Protein AF-A0A3D8R8Z1-F1 (afdb_monomer_lite)

Radius of gyration: 40.73 Å; chains: 1; bounding box: 124×57×113 Å

Foldseek 3Di:
DDDDDDDDDDDDDDPDDPDPDDDDDDPLSVCVVDPLSLQQDLPRPLLDPPDDVLVVCPDPVNCVVCVVVVNNDSCSPDPCSVVVSNVSSVCSNVRVSNPVNVVVVVVVVVCVVVCVCVVVVVVCCCCPVVVPDPPPDDDPPPDDDDDDDDDDDDDDDDDDDDDDDDDDDDD

Organism: NCBI:txid565419

Secondary structure (DSSP, 8-state):
-----PPPPP-----PPPPPPPPPPPHHHHHTTSHHHHHH-TT-GGGSTT--HHHHHTSHHHHHHHHHTT--S-GGGSTTHHHHHHHHHHHHHTTTT-HHHHHHHHHHHHHHHTTTTHHHHHHHHHHHHH---S-S---S-S-----------------------------

pLDDT: mean 75.03, std 19.61, range [31.97, 95.38]

Sequence (171 aa):
MVGRRKKLTGVKRVTTRPTSRAPKRTKLAKILDDPQAALENEDSPIFKDEVNLKAVLSHPKAQEVLRAAGLDCDIYKLPDFATAAARFKEDGSSGRHDPEWQRQALEASERRAAGEFDAYHKERFEQEWLGLDDSEDKLSSVTTKAHDMSNGEARQDVKTSEEQDSSIHEG

InterPro domains:
  IPR028020 ASX, DEUBAD domain [PF13919] (80-129)

Structure (mmCIF, N/CA/C/O backbone):
data_AF-A0A3D8R8Z1-F1
#
_entry.id   AF-A0A3D8R8Z1-F1
#
loop_
_atom_site.group_PDB
_atom_site.id
_atom_site.type_symbol
_atom_site.label_atom_id
_atom_site.label_alt_id
_atom_site.label_comp_id
_atom_site.label_asym_id
_atom_site.label_entity_id
_atom_site.label_seq_id
_atom_site.pdbx_PDB_ins_code
_atom_site.Cartn_x
_atom_site.Cartn_y
_atom_site.Cartn_z
_atom_site.occupancy
_atom_site.B_iso_or_equiv
_atom_site.auth_seq_id
_atom_site.auth_comp_id
_atom_site.auth_asym_id
_atom_site.auth_atom_id
_atom_site.pdbx_PDB_model_num
ATOM 1 N N . MET A 1 1 ? 79.102 21.409 -54.931 1.00 42.72 1 MET A N 1
ATOM 2 C CA . MET A 1 1 ? 78.138 20.404 -54.425 1.00 42.72 1 MET A CA 1
ATOM 3 C C . MET A 1 1 ? 77.389 21.005 -53.244 1.00 42.72 1 MET A C 1
ATOM 5 O O . MET A 1 1 ? 77.999 21.215 -52.208 1.00 42.72 1 MET A O 1
ATOM 9 N N . VAL A 1 2 ? 76.109 21.359 -53.404 1.00 45.72 2 VAL A N 1
ATOM 10 C CA . VAL A 1 2 ? 75.286 21.953 -52.331 1.00 45.72 2 VAL A CA 1
ATOM 11 C C . VAL A 1 2 ? 74.248 20.916 -51.899 1.00 45.72 2 VAL A C 1
ATOM 13 O O . VAL A 1 2 ? 73.377 20.539 -52.682 1.00 45.72 2 VAL A O 1
ATOM 16 N N . GLY A 1 3 ? 74.382 20.403 -50.675 1.00 46.09 3 GLY A N 1
ATOM 17 C CA . GLY A 1 3 ? 73.508 19.372 -50.116 1.00 46.09 3 GLY A CA 1
ATOM 18 C C . GLY A 1 3 ? 72.135 19.926 -49.726 1.00 46.09 3 GLY A C 1
ATOM 19 O O . GLY A 1 3 ? 72.031 20.842 -48.913 1.00 46.09 3 GLY A O 1
ATOM 20 N N . ARG A 1 4 ? 71.061 19.357 -50.286 1.00 54.09 4 ARG A N 1
ATOM 21 C CA . ARG A 1 4 ? 69.673 19.675 -49.912 1.00 54.09 4 ARG A CA 1
ATOM 22 C C . ARG A 1 4 ? 69.299 18.963 -48.608 1.00 54.09 4 ARG A C 1
ATOM 24 O O . ARG A 1 4 ? 69.216 17.738 -48.570 1.00 54.09 4 ARG A O 1
ATOM 31 N N . ARG A 1 5 ? 69.004 19.727 -47.552 1.00 59.12 5 ARG A N 1
ATOM 32 C CA . ARG A 1 5 ? 68.382 19.221 -46.317 1.00 59.12 5 ARG A CA 1
ATOM 33 C C . ARG A 1 5 ? 66.890 18.955 -46.560 1.00 59.12 5 ARG A C 1
ATOM 35 O O . ARG A 1 5 ? 66.135 19.884 -46.839 1.00 59.12 5 ARG A O 1
ATOM 42 N N . LYS A 1 6 ? 66.466 17.691 -46.461 1.00 59.00 6 LYS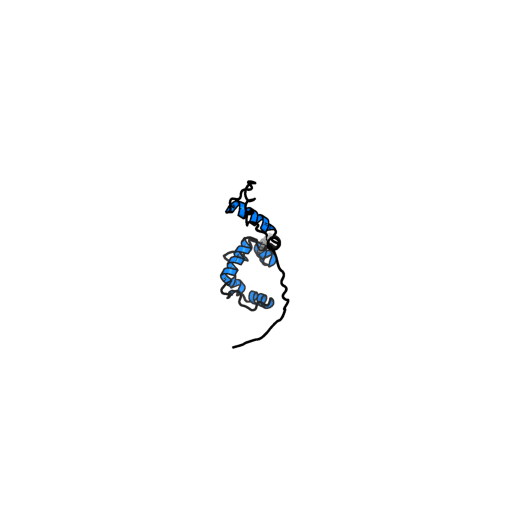 A N 1
ATOM 43 C CA . LYS A 1 6 ? 65.051 17.281 -46.506 1.00 59.00 6 LYS A CA 1
ATOM 44 C C . LYS A 1 6 ? 64.367 17.687 -45.192 1.00 59.00 6 LYS A C 1
ATOM 46 O O . LYS A 1 6 ? 64.852 17.334 -44.121 1.00 59.00 6 LYS A O 1
ATOM 51 N N . LYS A 1 7 ? 63.262 18.437 -45.265 1.00 57.22 7 LYS A N 1
ATOM 52 C CA . LYS A 1 7 ? 62.436 18.785 -44.096 1.00 57.22 7 LYS A CA 1
ATOM 53 C C . LYS A 1 7 ? 61.549 17.591 -43.730 1.00 57.22 7 LYS A C 1
ATOM 55 O O . LYS A 1 7 ? 60.802 17.110 -44.576 1.00 57.22 7 LYS A O 1
ATOM 60 N N . LEU A 1 8 ? 61.643 17.125 -42.485 1.00 59.25 8 LEU A N 1
ATOM 61 C CA . LEU A 1 8 ? 60.745 16.119 -41.916 1.00 59.25 8 LEU A CA 1
ATOM 62 C C . LEU A 1 8 ? 59.372 16.761 -41.683 1.00 59.25 8 LEU A C 1
ATOM 64 O O . LEU A 1 8 ? 59.243 17.734 -40.942 1.00 59.25 8 LEU A O 1
ATOM 68 N N . THR A 1 9 ? 58.356 16.244 -42.366 1.00 58.53 9 THR A N 1
ATOM 69 C CA . THR A 1 9 ? 56.955 16.648 -42.225 1.00 58.53 9 THR A CA 1
ATOM 70 C C . THR A 1 9 ? 56.384 16.116 -40.913 1.00 58.53 9 THR A C 1
ATOM 72 O O . THR A 1 9 ? 56.570 14.946 -40.585 1.00 58.53 9 THR A O 1
ATOM 75 N N . GLY A 1 10 ? 55.696 16.987 -40.172 1.00 59.22 10 GLY A N 1
ATOM 76 C CA . GLY A 1 10 ? 55.184 16.723 -38.830 1.00 59.22 10 GLY A CA 1
ATOM 77 C C . GLY A 1 10 ? 54.262 15.507 -38.731 1.00 59.22 10 GLY A C 1
ATOM 78 O O . GLY A 1 10 ? 53.366 15.302 -39.550 1.00 59.22 10 GLY A O 1
ATOM 79 N N . VAL A 1 11 ? 54.476 14.725 -37.674 1.00 66.69 11 VAL A N 1
ATOM 80 C CA . VAL A 1 11 ? 53.600 13.631 -37.252 1.00 66.69 11 VAL A CA 1
ATOM 81 C C . VAL A 1 11 ? 52.265 14.230 -36.806 1.00 66.69 11 VAL A C 1
ATOM 83 O O . VAL A 1 11 ? 52.195 14.965 -35.819 1.00 66.69 11 VAL A O 1
ATOM 86 N N . LYS A 1 12 ? 51.193 13.937 -37.548 1.00 64.88 12 LYS A N 1
ATOM 87 C CA . LYS A 1 12 ? 49.824 14.291 -37.160 1.00 64.88 12 LYS A CA 1
ATOM 88 C C . LYS A 1 12 ? 49.448 13.456 -35.935 1.00 64.88 12 LYS A C 1
ATOM 90 O O . LYS A 1 12 ? 49.327 12.238 -36.033 1.00 64.88 12 LYS A O 1
ATOM 95 N N . ARG A 1 13 ? 49.283 14.104 -34.778 1.00 64.38 13 ARG A N 1
ATOM 96 C CA . ARG A 1 13 ? 48.726 13.466 -33.578 1.00 64.38 13 ARG A CA 1
ATOM 97 C C . ARG A 1 13 ? 47.286 13.045 -33.874 1.00 64.38 13 ARG A C 1
ATOM 99 O O . ARG A 1 13 ? 46.436 13.890 -34.137 1.00 64.38 13 ARG A O 1
ATOM 106 N N . VAL A 1 14 ? 47.033 11.740 -33.842 1.00 65.44 14 VAL A N 1
ATOM 107 C CA . VAL A 1 14 ? 45.685 11.169 -33.855 1.00 65.44 14 VAL A CA 1
ATOM 108 C C . VAL A 1 14 ? 45.095 11.394 -32.466 1.00 65.44 14 VAL A C 1
ATOM 110 O O . VAL A 1 14 ? 45.436 10.694 -31.518 1.00 65.44 14 VAL A O 1
ATOM 113 N N . THR A 1 15 ? 44.243 12.408 -32.329 1.00 64.69 15 THR A N 1
ATOM 114 C CA . THR A 1 15 ? 43.385 12.557 -31.149 1.00 64.69 15 THR A CA 1
ATOM 115 C C . THR A 1 15 ? 42.313 11.477 -31.224 1.00 64.69 15 THR A C 1
ATOM 117 O O . THR A 1 15 ? 41.378 11.575 -32.018 1.00 64.69 15 THR A O 1
ATOM 120 N N . THR A 1 16 ? 42.445 10.430 -30.415 1.00 65.81 16 THR A N 1
ATOM 121 C CA . THR A 1 16 ? 41.335 9.517 -30.150 1.00 65.81 16 THR A CA 1
ATOM 122 C C . THR A 1 16 ? 40.306 10.271 -29.312 1.00 65.81 16 THR A C 1
ATOM 124 O O . THR A 1 16 ? 40.595 10.793 -28.236 1.00 65.81 16 THR A O 1
ATOM 127 N N . ARG A 1 17 ? 39.091 10.406 -29.846 1.00 60.97 17 ARG A N 1
ATOM 128 C CA . ARG A 1 17 ? 37.962 11.002 -29.131 1.00 60.97 17 ARG A CA 1
ATOM 129 C C . ARG A 1 17 ? 37.645 10.078 -27.945 1.00 60.97 17 ARG A C 1
ATOM 131 O O . ARG A 1 17 ? 37.391 8.899 -28.191 1.00 60.97 17 ARG A O 1
ATOM 138 N N . PRO A 1 18 ? 37.685 10.545 -26.684 1.00 61.47 18 PRO A N 1
ATOM 139 C CA . PRO A 1 18 ? 37.366 9.686 -25.555 1.00 61.47 18 PRO A CA 1
ATOM 140 C C . PRO A 1 18 ? 35.921 9.206 -25.701 1.00 61.47 18 PRO A C 1
ATOM 142 O O . PRO A 1 18 ? 35.003 10.005 -25.893 1.00 61.47 18 PRO A O 1
ATOM 145 N N . THR A 1 19 ? 35.730 7.889 -25.653 1.00 64.94 19 THR A N 1
ATOM 146 C CA . THR A 1 19 ? 34.408 7.268 -25.598 1.00 64.94 19 THR A CA 1
ATOM 147 C C . THR A 1 19 ? 33.670 7.838 -24.391 1.00 64.94 19 THR A C 1
ATOM 149 O O . THR A 1 19 ? 34.182 7.775 -23.271 1.00 64.94 19 THR A O 1
ATOM 152 N N . SER A 1 20 ? 32.499 8.431 -24.624 1.00 65.38 20 SER A N 1
ATOM 153 C CA . SER A 1 20 ? 31.628 8.949 -23.567 1.00 65.38 20 SER A CA 1
ATOM 154 C C . SER A 1 20 ? 31.452 7.878 -22.485 1.00 65.38 20 SER A C 1
ATOM 156 O O . SER A 1 20 ? 31.036 6.759 -22.790 1.00 65.38 20 SER A O 1
ATOM 158 N N . ARG A 1 21 ? 31.824 8.185 -21.236 1.00 67.19 21 ARG A N 1
ATOM 159 C CA . ARG A 1 21 ? 31.585 7.281 -20.104 1.00 67.19 21 ARG A CA 1
ATOM 160 C C . ARG A 1 21 ? 30.080 7.040 -19.986 1.00 67.19 21 ARG A C 1
ATOM 162 O O . ARG A 1 21 ? 29.309 7.995 -20.046 1.00 67.19 21 ARG A O 1
ATOM 169 N N . ALA A 1 22 ? 29.686 5.783 -19.782 1.00 67.62 22 ALA A N 1
ATOM 170 C CA . ALA A 1 22 ? 28.294 5.432 -19.533 1.00 67.62 22 ALA A CA 1
ATOM 171 C C . ALA A 1 22 ? 27.722 6.307 -18.396 1.00 67.62 22 ALA A C 1
ATOM 173 O O . ALA A 1 22 ? 28.414 6.526 -17.390 1.00 67.62 22 ALA A O 1
ATOM 174 N N . PRO A 1 23 ? 26.501 6.846 -18.551 1.00 67.81 23 PRO A N 1
ATOM 175 C CA . PRO A 1 23 ? 25.900 7.708 -17.545 1.00 67.81 23 PRO A CA 1
ATOM 176 C C . PRO A 1 23 ? 25.762 6.950 -16.222 1.00 67.81 23 PRO A C 1
ATOM 178 O O . PRO A 1 23 ? 25.360 5.787 -16.181 1.00 67.81 23 PRO A O 1
ATOM 181 N N . LYS A 1 24 ? 26.120 7.610 -15.117 1.00 71.19 24 LYS A N 1
ATOM 182 C CA . LYS A 1 24 ? 25.953 7.045 -13.774 1.00 71.19 24 LYS A CA 1
ATOM 183 C C . LYS A 1 24 ? 24.450 6.899 -13.495 1.00 71.19 24 LYS A C 1
ATOM 185 O O . LYS A 1 24 ? 23.726 7.884 -13.613 1.00 71.19 24 LYS A O 1
ATOM 190 N N . ARG A 1 25 ? 23.992 5.698 -13.110 1.00 71.94 25 ARG A N 1
ATOM 191 C CA . ARG A 1 25 ? 22.596 5.454 -12.685 1.00 71.94 25 ARG A CA 1
ATOM 192 C C . ARG A 1 25 ? 22.218 6.406 -11.540 1.00 71.94 25 ARG A C 1
ATOM 194 O O . ARG A 1 25 ? 23.028 6.636 -10.635 1.00 71.94 25 ARG A O 1
ATOM 201 N N . THR A 1 26 ? 21.000 6.948 -11.587 1.00 78.44 26 THR A N 1
ATOM 202 C CA . THR A 1 26 ? 20.445 7.822 -10.542 1.00 78.44 26 THR A CA 1
ATOM 203 C C . THR A 1 26 ? 20.275 7.059 -9.223 1.00 78.44 26 THR A C 1
ATOM 205 O O . THR A 1 26 ? 20.254 5.829 -9.211 1.00 78.44 26 THR A O 1
ATOM 208 N N . LYS A 1 27 ? 20.168 7.776 -8.094 1.00 76.56 27 LYS A N 1
ATOM 209 C CA . LYS A 1 27 ? 19.973 7.156 -6.769 1.00 76.56 27 LYS A CA 1
ATOM 210 C C . LYS A 1 27 ? 18.703 6.295 -6.730 1.00 76.56 27 LYS A C 1
ATOM 212 O O . LYS A 1 27 ? 18.780 5.142 -6.329 1.00 76.56 27 LYS A O 1
ATOM 217 N N . LEU A 1 28 ? 17.591 6.812 -7.259 1.00 75.25 28 LEU A N 1
ATOM 218 C CA . LEU A 1 28 ? 16.315 6.091 -7.352 1.00 75.25 28 LEU A CA 1
ATOM 219 C C . LEU A 1 28 ? 16.437 4.786 -8.151 1.00 75.25 28 LEU A C 1
ATOM 221 O O . LEU A 1 28 ? 15.915 3.759 -7.743 1.00 75.25 28 LEU A O 1
ATOM 225 N N . ALA A 1 29 ? 17.202 4.790 -9.247 1.00 78.94 29 ALA A N 1
ATOM 226 C CA . ALA A 1 29 ? 17.405 3.589 -10.051 1.00 78.94 29 ALA A CA 1
ATOM 227 C C . ALA A 1 29 ? 18.196 2.489 -9.327 1.00 78.94 29 ALA A C 1
ATOM 229 O O . ALA A 1 29 ? 18.166 1.356 -9.790 1.00 78.94 29 ALA A O 1
ATOM 230 N N . LYS A 1 30 ? 18.932 2.818 -8.258 1.00 81.88 30 LYS A N 1
ATOM 231 C CA . LYS A 1 30 ? 19.611 1.836 -7.398 1.00 81.88 30 LYS A CA 1
ATOM 232 C C . LYS A 1 30 ? 18.700 1.338 -6.283 1.00 81.88 30 LYS A C 1
ATOM 234 O O . LYS A 1 30 ? 18.800 0.181 -5.913 1.00 81.88 30 LYS A O 1
ATOM 239 N N . ILE A 1 31 ? 17.824 2.205 -5.775 1.00 83.75 31 ILE A N 1
ATOM 240 C CA . ILE A 1 31 ? 16.822 1.842 -4.767 1.00 83.75 31 ILE A CA 1
ATOM 241 C C . ILE A 1 31 ? 15.874 0.776 -5.332 1.00 83.75 31 ILE A C 1
ATOM 243 O O . ILE A 1 31 ? 15.558 -0.172 -4.637 1.00 83.75 31 ILE A O 1
ATOM 247 N N . LEU A 1 32 ? 15.521 0.857 -6.620 1.00 83.81 32 LEU A N 1
ATOM 248 C CA . LEU A 1 32 ? 14.701 -0.160 -7.294 1.00 83.81 32 LEU A CA 1
ATOM 249 C C . LEU A 1 32 ? 15.350 -1.552 -7.410 1.00 83.81 32 LEU A C 1
ATOM 251 O O . LEU A 1 32 ? 14.647 -2.502 -7.747 1.00 83.81 32 LEU A O 1
ATOM 255 N N . ASP A 1 33 ? 16.664 -1.681 -7.195 1.00 87.25 33 ASP A N 1
ATOM 256 C CA . ASP A 1 33 ? 17.334 -2.986 -7.243 1.00 87.25 33 ASP A CA 1
ATOM 257 C C . ASP A 1 33 ? 17.078 -3.796 -5.943 1.00 87.25 33 ASP A C 1
ATOM 259 O O . ASP A 1 33 ? 17.229 -5.017 -5.954 1.00 87.25 33 ASP A O 1
ATOM 263 N N . ASP A 1 34 ? 16.662 -3.140 -4.850 1.00 89.38 34 ASP A N 1
ATOM 264 C CA . ASP A 1 34 ? 16.285 -3.766 -3.577 1.00 89.38 34 ASP A CA 1
ATOM 265 C C . ASP A 1 34 ? 14.780 -3.561 -3.315 1.00 89.38 34 ASP A C 1
ATOM 267 O O . ASP A 1 34 ? 14.335 -2.420 -3.157 1.00 89.38 34 ASP A O 1
ATOM 271 N N . PRO A 1 35 ? 13.969 -4.637 -3.272 1.00 87.75 35 PRO A N 1
ATOM 272 C CA . PRO A 1 35 ? 12.525 -4.510 -3.097 1.00 87.75 35 PRO A CA 1
ATOM 273 C C . PRO A 1 35 ? 12.151 -3.826 -1.781 1.00 87.75 35 PRO A C 1
ATOM 275 O O . PRO A 1 35 ? 11.177 -3.079 -1.754 1.00 87.75 35 PRO A O 1
ATOM 278 N N . GLN A 1 36 ? 12.923 -4.050 -0.716 1.00 87.69 36 GLN A N 1
ATOM 279 C CA . GLN A 1 36 ? 12.605 -3.509 0.597 1.00 87.69 36 GLN A CA 1
ATOM 280 C C . GLN A 1 36 ? 12.894 -2.006 0.638 1.00 87.69 36 GLN A C 1
ATOM 282 O O . GLN A 1 36 ? 11.998 -1.215 0.920 1.00 87.69 36 GLN A O 1
ATOM 287 N N . ALA A 1 37 ? 14.091 -1.587 0.219 1.00 88.38 37 ALA A N 1
ATOM 288 C CA . ALA A 1 37 ? 14.432 -0.166 0.128 1.00 88.38 37 ALA A CA 1
ATOM 289 C C . ALA A 1 37 ? 13.490 0.616 -0.810 1.00 88.38 37 ALA A C 1
ATOM 291 O O . ALA A 1 37 ? 13.248 1.807 -0.605 1.00 88.38 37 ALA A O 1
ATOM 292 N N . ALA A 1 38 ? 12.955 -0.037 -1.846 1.00 89.38 38 ALA A N 1
ATOM 293 C CA . ALA A 1 38 ? 11.972 0.559 -2.743 1.00 89.38 38 ALA A CA 1
ATOM 294 C C . ALA A 1 38 ? 10.591 0.767 -2.105 1.00 89.38 38 ALA A C 1
ATOM 296 O O . ALA A 1 38 ? 9.862 1.633 -2.586 1.00 89.38 38 ALA A O 1
ATOM 297 N N . LEU A 1 39 ? 10.229 -0.000 -1.073 1.00 90.75 39 LEU A N 1
ATOM 298 C CA . LEU A 1 39 ? 8.973 0.162 -0.336 1.00 90.75 39 LEU A CA 1
ATOM 299 C C . LEU A 1 39 ? 9.099 1.157 0.818 1.00 90.75 39 LEU A C 1
ATOM 301 O O . LEU A 1 39 ? 8.175 1.924 1.056 1.00 90.75 39 LEU A O 1
ATOM 305 N N . GLU A 1 40 ? 10.241 1.164 1.502 1.00 91.06 40 GLU A N 1
ATOM 306 C CA . GLU A 1 40 ? 10.506 2.061 2.636 1.00 91.06 40 GLU A CA 1
ATOM 307 C C . GLU A 1 40 ? 10.624 3.529 2.203 1.00 91.06 40 GLU A C 1
ATOM 309 O O . GLU A 1 40 ? 10.369 4.448 2.976 1.00 91.06 40 GLU A O 1
ATOM 314 N N . ASN A 1 41 ? 11.020 3.772 0.952 1.00 89.62 41 ASN A N 1
ATOM 315 C CA . ASN A 1 41 ? 11.205 5.118 0.435 1.00 89.62 41 ASN A CA 1
ATOM 316 C C . ASN A 1 41 ? 9.888 5.707 -0.105 1.00 89.62 41 ASN A C 1
ATOM 318 O O . ASN A 1 41 ? 9.409 5.291 -1.158 1.00 89.62 41 ASN A O 1
ATOM 322 N N . GLU A 1 42 ? 9.359 6.735 0.559 1.00 89.12 42 GLU A N 1
ATOM 323 C CA . GLU A 1 42 ? 8.139 7.456 0.147 1.00 89.12 42 GLU A CA 1
ATOM 324 C C . GLU A 1 42 ? 8.235 8.081 -1.262 1.00 89.12 42 GLU A C 1
ATOM 326 O O . GLU A 1 42 ? 7.259 8.111 -2.012 1.00 89.12 42 GLU A O 1
ATOM 331 N N . ASP A 1 43 ? 9.438 8.495 -1.679 1.00 88.06 43 ASP A N 1
ATOM 332 C CA . ASP A 1 43 ? 9.719 9.065 -3.005 1.00 88.06 43 ASP A CA 1
ATOM 333 C C . ASP A 1 43 ? 9.905 8.002 -4.102 1.00 88.06 43 ASP A C 1
ATOM 335 O O . ASP A 1 43 ? 10.204 8.328 -5.270 1.00 88.06 43 ASP A O 1
ATOM 339 N N . SER A 1 44 ? 9.756 6.724 -3.745 1.00 88.62 44 SER A N 1
ATOM 340 C CA . SER A 1 44 ? 9.915 5.614 -4.667 1.00 88.62 44 SER A CA 1
ATOM 341 C C . SER A 1 44 ? 8.975 5.777 -5.862 1.00 88.62 44 SER A C 1
ATOM 343 O O . SER A 1 44 ? 7.777 6.030 -5.708 1.00 88.62 44 SER A O 1
ATOM 345 N N . PRO A 1 45 ? 9.485 5.618 -7.097 1.00 88.38 45 PRO A N 1
ATOM 346 C CA . PRO A 1 45 ? 8.667 5.686 -8.300 1.00 88.38 45 PRO A CA 1
ATOM 347 C C . PRO A 1 45 ? 7.425 4.789 -8.265 1.00 88.38 45 PRO A C 1
ATOM 349 O O . PRO A 1 45 ? 6.439 5.135 -8.903 1.00 88.38 45 PRO A O 1
ATOM 352 N N . ILE A 1 46 ? 7.450 3.674 -7.525 1.00 90.38 46 ILE A N 1
ATOM 353 C CA . ILE A 1 46 ? 6.349 2.702 -7.475 1.00 90.38 46 ILE A CA 1
ATOM 354 C C . ILE A 1 46 ? 5.036 3.291 -6.926 1.00 90.38 46 ILE A C 1
ATOM 356 O O . ILE A 1 46 ? 3.962 2.847 -7.335 1.00 90.38 46 ILE A O 1
ATOM 360 N N . PHE A 1 47 ? 5.117 4.315 -6.070 1.00 90.81 47 PHE A N 1
ATOM 361 C CA . PHE A 1 47 ? 3.955 4.956 -5.445 1.00 90.81 47 PHE A CA 1
ATOM 362 C C . PHE A 1 47 ? 3.391 6.126 -6.256 1.00 90.81 47 PHE A C 1
ATOM 364 O O . PHE A 1 47 ? 2.301 6.609 -5.973 1.00 90.81 47 PHE A O 1
ATOM 371 N N . LYS A 1 48 ? 4.091 6.570 -7.304 1.00 89.50 48 LYS A N 1
ATOM 372 C CA . LYS A 1 48 ? 3.669 7.726 -8.105 1.00 89.50 48 LYS A CA 1
ATOM 373 C C . LYS A 1 48 ? 2.481 7.374 -8.998 1.00 89.50 48 LYS A C 1
ATOM 375 O O . LYS A 1 48 ? 2.360 6.257 -9.516 1.00 89.50 48 LYS A O 1
ATOM 380 N N . ASP A 1 49 ? 1.616 8.353 -9.247 1.00 85.75 49 ASP A N 1
ATOM 381 C CA . ASP A 1 49 ? 0.417 8.168 -10.074 1.00 85.75 49 ASP A CA 1
ATOM 382 C C . ASP A 1 49 ? 0.737 7.718 -11.501 1.00 85.75 49 ASP A C 1
ATOM 384 O O . ASP A 1 49 ? 0.011 6.906 -12.074 1.00 85.75 49 ASP A O 1
ATOM 388 N N . GLU A 1 50 ? 1.887 8.143 -12.022 1.00 86.50 50 GLU A N 1
ATOM 389 C CA . GLU A 1 50 ? 2.386 7.810 -13.358 1.00 86.50 50 GLU A CA 1
ATOM 390 C C . GLU A 1 50 ? 2.615 6.303 -13.571 1.00 86.50 50 GLU A C 1
ATOM 392 O O . GLU A 1 50 ? 2.553 5.815 -14.702 1.00 86.50 50 GLU A O 1
ATOM 397 N N . VAL A 1 51 ? 2.873 5.537 -12.504 1.00 88.19 51 VAL A N 1
ATOM 398 C CA . VAL A 1 51 ? 3.162 4.106 -12.625 1.00 88.19 51 VAL A CA 1
ATOM 399 C C . VAL A 1 51 ? 1.879 3.297 -12.769 1.00 88.19 51 VAL A C 1
ATOM 401 O O . VAL A 1 51 ? 1.018 3.258 -11.888 1.00 88.19 51 VAL A O 1
ATOM 404 N N . ASN A 1 52 ? 1.774 2.570 -13.879 1.00 91.00 52 ASN A N 1
ATOM 405 C CA . ASN A 1 52 ? 0.677 1.647 -14.123 1.00 91.00 52 ASN A CA 1
ATOM 406 C C . ASN A 1 52 ? 0.972 0.274 -13.492 1.00 91.00 52 ASN A C 1
ATOM 408 O O . ASN A 1 52 ? 1.548 -0.608 -14.132 1.00 91.00 52 ASN A O 1
ATOM 412 N N . LEU A 1 53 ? 0.548 0.084 -12.238 1.00 91.94 53 LEU A N 1
ATOM 413 C CA . LEU A 1 53 ? 0.741 -1.166 -11.487 1.00 91.94 53 LEU A CA 1
ATOM 414 C C . LEU A 1 53 ? 0.134 -2.383 -12.202 1.00 91.94 53 LEU A C 1
ATOM 416 O O . LEU A 1 53 ? 0.710 -3.467 -12.171 1.00 91.94 53 LEU A O 1
ATOM 420 N N . LYS A 1 54 ? -0.979 -2.205 -12.927 1.00 92.38 54 LYS A N 1
ATOM 421 C CA . LYS A 1 54 ? -1.578 -3.273 -13.740 1.00 92.38 54 LYS A CA 1
ATOM 422 C C . LYS A 1 54 ? -0.616 -3.759 -14.822 1.00 92.38 54 LYS A C 1
ATOM 424 O O . LYS A 1 54 ? -0.470 -4.962 -15.011 1.00 92.38 54 LYS A O 1
ATOM 429 N N . ALA A 1 55 ? 0.051 -2.834 -15.511 1.00 91.88 55 ALA A N 1
ATOM 430 C CA . ALA A 1 55 ? 1.018 -3.171 -16.551 1.00 91.88 55 ALA A CA 1
ATOM 431 C C . ALA A 1 55 ? 2.236 -3.907 -15.968 1.00 91.88 55 ALA A C 1
ATOM 433 O O . ALA A 1 55 ? 2.668 -4.912 -16.531 1.00 91.88 55 ALA A O 1
ATOM 434 N N . VAL A 1 56 ? 2.729 -3.464 -14.806 1.00 91.19 56 VAL A N 1
ATOM 435 C CA . VAL A 1 56 ? 3.835 -4.124 -14.092 1.00 91.19 56 VAL A CA 1
ATOM 436 C C . VAL A 1 56 ? 3.462 -5.562 -13.722 1.00 91.19 56 VAL A C 1
ATOM 438 O O . VAL A 1 56 ? 4.209 -6.485 -14.035 1.00 91.19 56 VAL A O 1
ATOM 441 N N . LEU A 1 57 ? 2.284 -5.771 -13.130 1.00 91.50 57 LEU A N 1
ATOM 442 C CA . LEU A 1 57 ? 1.822 -7.098 -12.706 1.00 91.50 57 LEU A CA 1
ATOM 443 C C . LEU A 1 57 ? 1.443 -8.018 -13.875 1.00 91.50 57 LEU A C 1
ATOM 445 O O . LEU A 1 57 ? 1.540 -9.235 -13.748 1.00 91.50 57 LEU A O 1
ATOM 449 N N . SER A 1 58 ? 1.057 -7.462 -15.027 1.00 92.19 58 SER A N 1
ATOM 450 C CA . SER A 1 58 ? 0.822 -8.247 -16.248 1.00 92.19 58 SER A CA 1
ATOM 451 C C . SER A 1 58 ? 2.104 -8.715 -16.945 1.00 92.19 58 SER A C 1
ATOM 453 O O . SER A 1 58 ? 2.039 -9.510 -17.882 1.00 92.19 58 SER A O 1
ATOM 455 N N . HIS A 1 59 ? 3.274 -8.218 -16.535 1.00 93.50 59 HIS A N 1
ATOM 456 C CA . HIS A 1 59 ? 4.529 -8.571 -17.181 1.00 93.50 59 HIS A CA 1
ATOM 457 C C . HIS A 1 59 ? 4.892 -10.045 -16.896 1.00 93.50 59 HIS A C 1
ATOM 459 O O . HIS A 1 59 ? 4.818 -10.465 -15.739 1.00 93.50 59 HIS A O 1
ATOM 465 N N . PRO A 1 60 ? 5.381 -10.828 -17.881 1.00 93.06 60 PRO A N 1
ATOM 466 C CA . PRO A 1 60 ? 5.672 -12.256 -17.693 1.00 93.06 60 PRO A CA 1
ATOM 467 C C . PRO A 1 60 ? 6.612 -12.543 -16.516 1.00 93.06 60 PRO A C 1
ATOM 469 O O . PRO A 1 60 ? 6.365 -13.433 -15.712 1.00 93.06 60 PRO A O 1
ATOM 472 N N . LYS A 1 61 ? 7.654 -11.716 -16.360 1.00 92.44 61 LYS A N 1
ATOM 473 C CA . LYS A 1 61 ? 8.606 -11.800 -15.239 1.00 92.44 61 LYS A CA 1
ATOM 474 C C . LYS A 1 61 ? 7.927 -11.624 -13.875 1.00 92.44 61 LYS A C 1
ATOM 476 O O . LYS A 1 61 ? 8.299 -12.293 -12.921 1.00 92.44 61 LYS A O 1
ATOM 481 N N . ALA A 1 62 ? 6.950 -10.719 -13.779 1.00 90.81 62 ALA A N 1
ATOM 482 C CA . ALA A 1 62 ? 6.210 -10.499 -12.541 1.00 90.81 62 ALA A CA 1
ATOM 483 C C . ALA A 1 62 ? 5.316 -11.707 -12.235 1.00 90.81 62 ALA A C 1
ATOM 485 O O . ALA A 1 62 ? 5.289 -12.176 -11.103 1.00 90.81 62 ALA A O 1
ATOM 486 N N . GLN A 1 63 ? 4.666 -12.274 -13.255 1.00 91.69 63 GLN A N 1
ATOM 487 C CA . GLN A 1 63 ? 3.861 -13.488 -13.105 1.00 91.69 63 GLN A CA 1
ATOM 488 C C . GLN A 1 63 ? 4.684 -14.715 -12.692 1.00 91.69 63 GLN A C 1
ATOM 490 O O . GLN A 1 63 ? 4.198 -15.527 -11.913 1.00 91.69 63 GLN A O 1
ATOM 495 N N . GLU A 1 64 ? 5.921 -14.862 -13.176 1.00 92.69 64 GLU A N 1
ATOM 496 C CA . GLU A 1 64 ? 6.829 -15.924 -12.717 1.00 92.69 64 GLU A CA 1
ATOM 497 C C . GLU A 1 64 ? 7.107 -15.820 -11.213 1.00 92.69 64 GLU A C 1
ATOM 499 O O . GLU A 1 64 ? 7.053 -16.827 -10.511 1.00 92.69 64 GLU A O 1
ATOM 504 N N . VAL A 1 65 ? 7.362 -14.605 -10.716 1.00 91.12 65 VAL A N 1
ATOM 505 C CA . VAL A 1 65 ? 7.607 -14.351 -9.288 1.00 91.12 65 VAL A CA 1
ATOM 506 C C . VAL A 1 65 ? 6.345 -14.594 -8.461 1.00 91.12 65 VAL A C 1
ATOM 508 O O . VAL A 1 65 ? 6.418 -15.254 -7.429 1.00 91.12 65 VAL A O 1
ATOM 511 N N . LEU A 1 66 ? 5.185 -14.120 -8.926 1.00 90.44 66 LEU A N 1
ATOM 512 C CA . LEU A 1 66 ? 3.902 -14.352 -8.256 1.00 90.44 66 LEU A CA 1
ATOM 513 C C . LEU A 1 66 ? 3.580 -15.849 -8.167 1.00 90.44 66 LEU A C 1
ATOM 515 O O . LEU A 1 66 ? 3.279 -16.343 -7.085 1.00 90.44 66 LEU A O 1
ATOM 519 N N . ARG A 1 67 ? 3.752 -16.592 -9.265 1.00 90.75 67 ARG A N 1
ATOM 520 C CA . ARG A 1 67 ? 3.569 -18.049 -9.292 1.00 90.75 67 ARG A CA 1
ATOM 521 C C . ARG A 1 67 ? 4.545 -18.764 -8.359 1.00 90.75 67 ARG A C 1
ATOM 523 O O . ARG A 1 67 ? 4.158 -19.685 -7.651 1.00 90.75 67 ARG A O 1
ATOM 530 N N . ALA A 1 68 ? 5.807 -18.333 -8.319 1.00 92.12 68 ALA A N 1
ATOM 531 C CA . ALA A 1 68 ? 6.790 -18.880 -7.383 1.00 92.12 68 ALA A CA 1
ATOM 532 C C . ALA A 1 68 ? 6.409 -18.624 -5.912 1.00 92.12 68 ALA A C 1
ATOM 534 O O . ALA A 1 68 ? 6.727 -19.440 -5.052 1.00 92.12 68 ALA A O 1
ATOM 535 N N . ALA A 1 69 ? 5.697 -17.529 -5.633 1.00 89.38 69 ALA A N 1
ATOM 536 C CA . ALA A 1 69 ? 5.125 -17.220 -4.324 1.00 89.38 69 ALA A CA 1
ATOM 537 C C . ALA A 1 69 ? 3.783 -17.936 -4.044 1.00 89.38 69 ALA A C 1
ATOM 539 O O . ALA A 1 69 ? 3.184 -17.706 -2.996 1.00 89.38 69 ALA A O 1
ATOM 540 N N . GLY A 1 70 ? 3.298 -18.790 -4.956 1.00 90.25 70 GLY A N 1
ATOM 541 C CA . GLY A 1 70 ? 2.014 -19.494 -4.834 1.00 90.25 70 GLY A CA 1
ATOM 542 C C . GLY A 1 70 ? 0.787 -18.633 -5.153 1.00 90.25 70 GLY A C 1
ATOM 543 O O . GLY A 1 70 ? -0.341 -19.016 -4.846 1.00 90.25 70 GLY A O 1
ATOM 544 N N . LEU A 1 71 ? 0.991 -17.458 -5.751 1.00 86.69 71 LEU A N 1
ATOM 545 C CA . LEU A 1 71 ? -0.069 -16.563 -6.202 1.00 86.69 71 LEU A CA 1
ATOM 546 C C . LEU A 1 71 ? -0.348 -16.830 -7.684 1.00 86.69 71 LEU A C 1
ATOM 548 O O . LEU A 1 71 ? 0.182 -16.163 -8.573 1.00 86.69 71 LEU A O 1
ATOM 552 N N . ASP A 1 72 ? -1.194 -17.826 -7.939 1.00 74.12 72 ASP A N 1
ATOM 553 C CA . ASP A 1 72 ? -1.534 -18.273 -9.297 1.00 74.12 72 ASP A CA 1
ATOM 554 C C . ASP A 1 72 ? -2.668 -17.459 -9.943 1.00 74.12 72 ASP A C 1
ATOM 556 O O . ASP A 1 72 ? -3.006 -17.660 -11.112 1.00 74.12 72 ASP A O 1
ATOM 560 N N . CYS A 1 73 ? -3.281 -16.540 -9.194 1.00 74.62 73 CYS A N 1
ATOM 561 C CA . CYS A 1 73 ? -4.367 -15.709 -9.689 1.00 74.62 73 CYS A CA 1
ATOM 562 C C . CYS A 1 73 ? -3.847 -14.451 -10.393 1.00 74.62 73 CYS A C 1
ATOM 564 O O . CYS A 1 73 ? -2.862 -13.825 -9.999 1.00 74.62 73 CYS A O 1
ATOM 566 N N . ASP A 1 74 ? -4.563 -14.029 -11.434 1.00 84.44 74 ASP A N 1
ATOM 567 C CA . ASP A 1 74 ? -4.340 -12.736 -12.068 1.00 84.44 74 ASP A CA 1
ATOM 568 C C . ASP A 1 74 ? -4.850 -11.615 -11.143 1.00 84.44 74 ASP A C 1
ATOM 570 O O . ASP A 1 74 ? -5.930 -11.065 -11.352 1.00 84.44 74 ASP A O 1
ATOM 574 N N . ILE A 1 75 ? -4.073 -11.271 -10.109 1.00 86.38 75 ILE A N 1
ATOM 575 C CA . ILE A 1 75 ? -4.423 -10.270 -9.077 1.00 86.38 75 ILE A CA 1
ATOM 576 C C . ILE A 1 75 ? -4.891 -8.951 -9.714 1.00 86.38 75 ILE A C 1
ATOM 578 O O . ILE A 1 75 ? -5.840 -8.313 -9.270 1.00 86.38 75 ILE A O 1
ATOM 582 N N . TYR A 1 76 ? -4.268 -8.570 -10.827 1.00 85.81 76 TYR A N 1
ATOM 583 C CA . TYR A 1 76 ? -4.561 -7.355 -11.584 1.00 85.81 76 TYR A CA 1
ATOM 584 C C . TYR A 1 76 ? -5.891 -7.382 -12.371 1.00 85.81 76 TYR A C 1
ATOM 586 O O . TYR A 1 76 ? -6.262 -6.382 -12.996 1.00 85.81 76 TYR A O 1
ATOM 594 N N . LYS A 1 77 ? -6.596 -8.522 -12.388 1.00 89.62 77 LYS A N 1
ATOM 595 C CA . LYS A 1 77 ? -7.947 -8.689 -12.950 1.00 89.62 77 LYS A CA 1
ATOM 596 C C . LYS A 1 77 ? -9.039 -8.701 -11.880 1.00 89.62 77 LYS A C 1
ATOM 598 O O . LYS A 1 77 ? -10.212 -8.747 -12.242 1.00 89.62 77 LYS A O 1
ATOM 603 N N . LEU A 1 78 ? -8.680 -8.669 -10.596 1.00 90.00 78 LEU A N 1
ATOM 604 C CA . LEU A 1 78 ? -9.662 -8.613 -9.518 1.00 90.00 78 LEU A CA 1
ATOM 605 C C . LEU A 1 78 ? -10.500 -7.323 -9.628 1.00 90.00 78 LEU A C 1
ATOM 607 O O . LEU A 1 78 ? -9.953 -6.278 -9.995 1.00 90.00 78 LEU A O 1
ATOM 611 N N . PRO A 1 79 ? -11.808 -7.370 -9.311 1.00 90.69 79 PRO A N 1
ATOM 612 C CA . PRO A 1 79 ? -12.695 -6.210 -9.431 1.00 90.69 79 PRO A CA 1
ATOM 613 C C . PRO A 1 79 ? -12.228 -5.034 -8.563 1.00 90.69 79 PRO A C 1
ATOM 615 O O . PRO A 1 79 ? -12.256 -3.887 -9.006 1.00 90.69 79 PRO A O 1
ATOM 618 N N . ASP A 1 80 ? -11.685 -5.331 -7.382 1.00 93.00 80 ASP A N 1
ATOM 619 C CA . ASP A 1 80 ? -11.230 -4.326 -6.418 1.00 93.00 80 ASP A CA 1
ATOM 620 C C . ASP A 1 80 ? -9.772 -3.897 -6.626 1.00 93.00 80 ASP A C 1
ATOM 622 O O . ASP A 1 80 ? -9.229 -3.116 -5.842 1.00 93.00 80 ASP A O 1
ATOM 626 N N . PHE A 1 81 ? -9.117 -4.380 -7.689 1.00 93.06 81 PHE A N 1
ATOM 627 C CA . PHE A 1 81 ? -7.701 -4.110 -7.932 1.00 93.06 81 PHE A CA 1
ATOM 628 C C .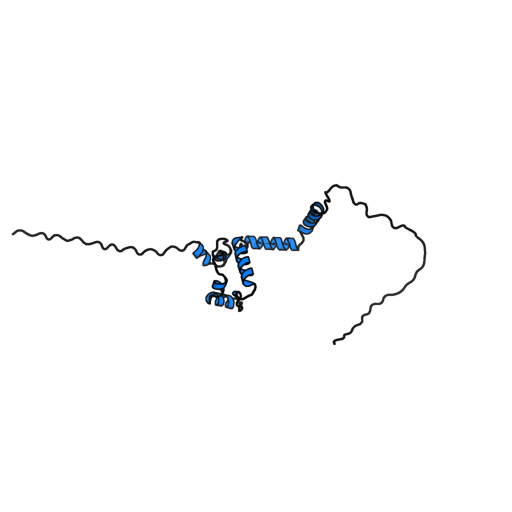 PHE A 1 81 ? -7.406 -2.613 -8.039 1.00 93.06 81 PHE A C 1
ATOM 630 O O . PHE A 1 81 ? -6.404 -2.151 -7.507 1.00 93.06 81 PHE A O 1
ATOM 637 N N . ALA A 1 82 ? -8.269 -1.843 -8.707 1.00 91.94 82 ALA A N 1
ATOM 638 C CA . ALA A 1 82 ? -8.064 -0.404 -8.863 1.00 91.94 82 ALA A CA 1
ATOM 639 C C . ALA A 1 82 ? -8.048 0.316 -7.504 1.00 91.94 82 ALA A C 1
ATOM 641 O O . ALA A 1 82 ? -7.167 1.133 -7.247 1.00 91.94 82 ALA A O 1
ATOM 642 N N . THR A 1 83 ? -8.978 -0.043 -6.618 1.00 94.81 83 THR A N 1
ATOM 643 C CA . THR A 1 83 ? -9.061 0.496 -5.257 1.00 94.81 83 THR A CA 1
ATOM 644 C C . THR A 1 83 ? -7.863 0.066 -4.418 1.00 94.81 83 THR A C 1
ATOM 646 O O . THR A 1 83 ? -7.257 0.895 -3.743 1.00 94.81 83 THR A O 1
ATOM 649 N N . ALA A 1 84 ? -7.485 -1.213 -4.483 1.00 94.12 84 ALA A N 1
ATOM 650 C CA . ALA A 1 84 ? -6.318 -1.733 -3.776 1.00 94.12 84 ALA A CA 1
ATOM 651 C C . ALA A 1 84 ? -5.018 -1.060 -4.248 1.00 94.12 84 ALA A C 1
ATOM 653 O O . ALA A 1 84 ? -4.194 -0.668 -3.430 1.00 94.12 84 ALA A O 1
ATOM 654 N N . ALA A 1 85 ? -4.864 -0.859 -5.558 1.00 93.12 85 ALA A N 1
ATOM 655 C CA . ALA A 1 85 ? -3.730 -0.164 -6.155 1.00 93.12 85 ALA A CA 1
ATOM 656 C C . ALA A 1 85 ? -3.666 1.312 -5.736 1.00 93.12 85 ALA A C 1
ATOM 658 O O . ALA A 1 85 ? -2.578 1.814 -5.469 1.00 93.12 85 ALA A O 1
ATOM 659 N N . ALA A 1 86 ? -4.808 2.002 -5.661 1.00 93.69 86 ALA A N 1
ATOM 660 C CA . ALA A 1 86 ? -4.866 3.385 -5.192 1.00 93.69 86 ALA A CA 1
ATOM 661 C C . ALA A 1 86 ? -4.454 3.500 -3.717 1.00 93.69 86 ALA A C 1
ATOM 663 O O . ALA A 1 86 ? -3.590 4.309 -3.392 1.00 93.69 86 ALA A O 1
ATOM 664 N N . ARG A 1 87 ? -4.996 2.635 -2.849 1.00 94.56 87 ARG A N 1
ATOM 665 C CA . ARG A 1 87 ? -4.620 2.579 -1.427 1.00 94.56 87 ARG A CA 1
ATOM 666 C C . ARG A 1 87 ? -3.145 2.262 -1.238 1.00 94.56 87 ARG A C 1
ATOM 668 O O . ARG A 1 87 ? -2.474 2.950 -0.491 1.00 94.56 87 ARG A O 1
ATOM 675 N N . PHE A 1 88 ? -2.623 1.285 -1.977 1.00 93.75 88 PHE A N 1
ATOM 676 C CA . PHE A 1 88 ? -1.203 0.943 -1.935 1.00 93.75 88 PHE A CA 1
ATOM 677 C C . PHE A 1 88 ? -0.301 2.142 -2.275 1.00 93.75 88 PHE A C 1
ATOM 679 O O . PHE A 1 88 ? 0.711 2.367 -1.618 1.00 93.75 88 PHE A O 1
ATOM 686 N N . LYS A 1 89 ? -0.672 2.940 -3.284 1.00 93.69 89 LYS A N 1
ATOM 687 C CA . LYS A 1 89 ? 0.064 4.167 -3.623 1.00 93.69 89 LYS A CA 1
ATOM 688 C C . LYS A 1 89 ? -0.024 5.215 -2.517 1.00 93.69 89 LYS A C 1
ATOM 690 O O . LYS A 1 89 ? 0.997 5.786 -2.149 1.00 93.69 89 LYS A O 1
ATOM 695 N N . GLU A 1 90 ? -1.219 5.442 -1.981 1.00 94.38 90 GLU A N 1
ATOM 696 C CA . GLU A 1 90 ? -1.447 6.374 -0.874 1.00 94.38 90 GLU A CA 1
ATOM 697 C C . GLU A 1 90 ? -0.636 5.977 0.371 1.00 94.38 90 GLU A C 1
ATOM 699 O O . GLU A 1 90 ? 0.096 6.799 0.928 1.00 94.38 90 GLU A O 1
ATOM 704 N N . ASP A 1 91 ? -0.698 4.705 0.762 1.00 92.94 91 ASP A N 1
ATOM 705 C CA . ASP A 1 91 ? 0.018 4.146 1.908 1.00 92.94 91 ASP A CA 1
ATOM 706 C C . ASP A 1 91 ? 1.534 4.316 1.757 1.00 92.94 91 ASP A C 1
ATOM 708 O O . ASP A 1 91 ? 2.201 4.783 2.682 1.00 92.94 91 ASP A O 1
ATOM 712 N N . GLY A 1 92 ? 2.081 4.020 0.576 1.00 91.50 92 GLY A N 1
ATOM 713 C CA . GLY A 1 92 ? 3.504 4.216 0.311 1.00 91.50 92 GLY A CA 1
ATOM 714 C C . GLY A 1 92 ? 3.933 5.677 0.264 1.00 91.50 92 GLY A C 1
ATOM 715 O O . GLY A 1 92 ? 4.953 6.028 0.850 1.00 91.50 92 GLY A O 1
ATOM 716 N N . SER A 1 93 ? 3.132 6.553 -0.348 1.00 91.62 93 SER A N 1
ATOM 717 C CA . SER A 1 93 ? 3.421 7.995 -0.401 1.00 91.62 93 SER A CA 1
ATOM 718 C C . SER A 1 93 ? 3.343 8.692 0.962 1.00 91.62 93 SER A C 1
ATOM 720 O O . SER A 1 93 ? 3.898 9.772 1.133 1.00 91.62 93 SER A O 1
ATOM 722 N N . SER A 1 94 ? 2.653 8.080 1.929 1.00 91.31 94 SER A N 1
ATOM 723 C CA . SER A 1 94 ? 2.527 8.573 3.304 1.00 91.31 94 SER A CA 1
ATOM 724 C C . SER A 1 94 ? 3.485 7.890 4.287 1.00 91.31 94 SER A C 1
ATOM 726 O O . SER A 1 94 ? 3.382 8.119 5.491 1.00 91.31 94 SER A O 1
ATOM 728 N N . GLY A 1 95 ? 4.402 7.048 3.794 1.00 91.44 95 GLY A N 1
ATOM 729 C CA . GLY A 1 95 ? 5.423 6.391 4.611 1.00 91.44 95 GLY A CA 1
ATOM 730 C C . GLY A 1 95 ? 4.915 5.222 5.462 1.00 91.44 95 GLY A C 1
ATOM 731 O O . GLY A 1 95 ? 5.641 4.737 6.322 1.00 91.44 95 GLY A O 1
ATOM 732 N N . ARG A 1 96 ? 3.700 4.704 5.228 1.00 91.81 96 ARG A N 1
ATOM 733 C CA . ARG A 1 96 ? 3.130 3.583 6.016 1.00 91.81 96 ARG A CA 1
ATOM 734 C C . ARG A 1 96 ? 3.824 2.240 5.772 1.00 91.81 96 ARG A C 1
ATOM 736 O O . ARG A 1 96 ? 3.568 1.254 6.464 1.00 91.81 96 ARG A O 1
ATOM 743 N N . HIS A 1 97 ? 4.690 2.177 4.767 1.00 91.94 97 HIS A N 1
ATOM 744 C CA . HIS A 1 97 ? 5.546 1.023 4.513 1.00 91.94 97 HIS A CA 1
ATOM 745 C C . HIS A 1 97 ? 6.873 1.064 5.279 1.00 91.94 97 HIS A C 1
ATOM 747 O O . HIS A 1 97 ? 7.617 0.087 5.222 1.00 91.94 97 HIS A O 1
ATOM 753 N N . ASP A 1 98 ? 7.148 2.137 6.027 1.00 91.44 98 ASP A N 1
ATOM 754 C CA . ASP A 1 98 ? 8.293 2.194 6.927 1.00 91.44 98 ASP A CA 1
ATOM 755 C C . ASP A 1 98 ? 8.154 1.148 8.064 1.00 91.44 98 ASP A C 1
ATOM 757 O O . ASP A 1 98 ? 7.092 1.056 8.695 1.00 91.44 98 ASP A O 1
ATOM 761 N N . PRO A 1 99 ? 9.192 0.339 8.355 1.00 91.38 99 PRO A N 1
ATOM 762 C CA . PRO A 1 99 ? 9.108 -0.723 9.358 1.00 91.38 99 PRO A CA 1
ATOM 763 C C . PRO A 1 99 ? 8.878 -0.200 10.779 1.00 91.38 99 PRO A C 1
ATOM 765 O O . PRO A 1 99 ? 8.256 -0.876 11.602 1.00 91.38 99 PRO A O 1
ATOM 768 N N . GLU A 1 100 ? 9.389 0.992 11.087 1.00 93.00 100 GLU A N 1
ATOM 769 C CA . GLU A 1 100 ? 9.217 1.634 12.385 1.00 93.00 100 GLU A CA 1
ATOM 770 C C . GLU A 1 100 ? 7.757 2.061 12.555 1.00 93.00 100 GLU A C 1
ATOM 772 O O . GLU A 1 100 ? 7.126 1.703 13.554 1.00 93.00 100 GLU A O 1
ATOM 777 N N . TRP A 1 101 ? 7.186 2.692 11.524 1.00 92.75 101 TRP A N 1
ATOM 778 C CA . TRP A 1 101 ? 5.764 3.030 11.478 1.00 92.75 101 TRP A CA 1
ATOM 779 C C . TRP A 1 101 ? 4.872 1.794 11.644 1.00 92.75 101 TRP A C 1
ATOM 781 O O . TRP A 1 101 ? 3.947 1.801 12.456 1.00 92.75 101 TRP A O 1
ATOM 791 N N . GLN A 1 102 ? 5.162 0.702 10.927 1.00 92.56 102 GLN A N 1
ATOM 792 C CA . GLN A 1 102 ? 4.379 -0.539 11.017 1.00 92.56 102 GLN A CA 1
ATOM 793 C C . GLN A 1 102 ? 4.406 -1.139 12.421 1.00 92.56 102 GLN A C 1
ATOM 795 O O . GLN A 1 102 ? 3.376 -1.585 12.930 1.00 92.56 102 GLN A O 1
ATOM 800 N N . ARG A 1 103 ? 5.574 -1.118 13.069 1.00 95.38 103 ARG A N 1
ATOM 801 C CA . ARG A 1 103 ? 5.733 -1.591 14.444 1.00 95.38 103 ARG A CA 1
ATOM 802 C C . ARG A 1 103 ? 4.911 -0.750 15.421 1.00 95.38 103 ARG A C 1
ATOM 804 O O . ARG A 1 103 ? 4.186 -1.321 16.231 1.00 95.38 103 ARG A O 1
ATOM 811 N N . GLN A 1 104 ? 4.981 0.578 15.324 1.00 94.88 104 GLN A N 1
ATOM 812 C CA . GLN A 1 104 ? 4.176 1.472 16.164 1.00 94.88 104 GLN A CA 1
ATOM 813 C C . GLN A 1 104 ? 2.678 1.291 15.922 1.00 94.88 104 GLN A C 1
ATOM 815 O O . GLN A 1 104 ? 1.892 1.293 16.867 1.00 94.88 104 GLN A O 1
ATOM 820 N N . ALA A 1 105 ? 2.265 1.127 14.663 1.00 93.25 105 ALA A N 1
ATOM 821 C CA . ALA A 1 105 ? 0.868 0.914 14.306 1.00 93.25 105 ALA A CA 1
ATOM 822 C C . ALA A 1 105 ? 0.323 -0.387 14.914 1.00 93.25 105 ALA A C 1
ATOM 824 O O . ALA A 1 105 ? -0.802 -0.401 15.421 1.00 93.25 105 ALA A O 1
ATOM 825 N N . LEU A 1 106 ? 1.127 -1.453 14.904 1.00 94.50 106 LEU A N 1
ATOM 826 C CA . LEU A 1 106 ? 0.785 -2.733 15.515 1.00 94.50 106 LEU A CA 1
ATOM 827 C C . LEU A 1 106 ? 0.695 -2.613 17.041 1.00 94.50 106 LEU A C 1
ATOM 829 O O . LEU A 1 106 ? -0.332 -2.979 17.605 1.00 94.50 106 LEU A O 1
ATOM 833 N N . GLU A 1 107 ? 1.693 -2.013 17.694 1.00 95.38 107 GLU A N 1
ATOM 834 C CA . GLU A 1 107 ? 1.669 -1.776 19.144 1.00 95.38 107 GLU A CA 1
ATOM 835 C C . GLU A 1 107 ? 0.446 -0.937 19.551 1.00 95.38 107 GLU A C 1
ATOM 837 O O . GLU A 1 107 ? -0.296 -1.289 20.467 1.00 95.38 107 GLU A O 1
ATOM 842 N N . ALA A 1 108 ? 0.165 0.148 18.827 1.00 93.44 108 ALA A N 1
ATOM 843 C CA . ALA A 1 108 ? -1.018 0.966 19.066 1.00 93.44 108 ALA A CA 1
ATOM 844 C C . ALA A 1 108 ? -2.322 0.174 18.862 1.00 93.44 108 ALA A C 1
ATOM 846 O O . ALA A 1 108 ? -3.293 0.396 19.584 1.00 93.44 108 ALA A O 1
ATOM 847 N N . SER A 1 109 ? -2.366 -0.744 17.892 1.00 93.00 109 SER A N 1
ATOM 848 C CA . SER A 1 109 ? -3.515 -1.628 17.679 1.00 93.00 109 SER A CA 1
ATOM 849 C C . SER A 1 109 ? -3.718 -2.588 18.850 1.00 93.00 109 SER A C 1
ATOM 851 O O . SER A 1 109 ? -4.846 -2.747 19.310 1.00 93.00 109 SER A O 1
ATOM 853 N N . GLU A 1 110 ? -2.647 -3.198 19.355 1.00 94.25 110 GLU A N 1
ATOM 854 C CA . GLU A 1 110 ? -2.695 -4.099 20.511 1.00 94.25 110 GLU A CA 1
ATOM 855 C C . GLU A 1 110 ? -3.171 -3.369 21.770 1.00 94.25 110 GLU A C 1
ATOM 857 O O . GLU A 1 110 ? -4.065 -3.848 22.464 1.00 94.25 110 GLU A O 1
ATOM 862 N N . ARG A 1 111 ? -2.662 -2.157 22.015 1.00 92.25 111 ARG A N 1
ATOM 863 C CA . ARG A 1 111 ? -3.083 -1.315 23.147 1.00 92.25 111 ARG A CA 1
ATOM 864 C C . ARG A 1 111 ? -4.552 -0.904 23.072 1.00 92.25 111 ARG A C 1
ATOM 866 O O . ARG A 1 111 ? -5.244 -0.895 24.088 1.00 92.25 111 ARG A O 1
ATOM 873 N N . ARG A 1 112 ? -5.052 -0.592 21.868 1.00 90.31 112 ARG A N 1
ATOM 874 C CA . ARG A 1 112 ? -6.488 -0.337 21.650 1.00 90.31 112 ARG A CA 1
ATOM 875 C C . ARG A 1 112 ? -7.319 -1.592 21.894 1.00 90.31 112 ARG A C 1
ATOM 877 O O . ARG A 1 112 ? -8.352 -1.503 22.540 1.00 90.31 112 ARG A O 1
ATOM 884 N N . ALA A 1 113 ? -6.867 -2.751 21.419 1.00 91.44 113 ALA A N 1
ATOM 885 C CA . ALA A 1 113 ? -7.559 -4.018 21.648 1.00 91.44 113 ALA A CA 1
ATOM 886 C C . ALA A 1 113 ? -7.583 -4.416 23.136 1.00 91.44 113 ALA A C 1
ATOM 888 O O . ALA A 1 113 ? -8.535 -5.048 23.583 1.00 91.44 113 ALA A O 1
ATOM 889 N N . ALA A 1 114 ? -6.570 -4.013 23.907 1.00 91.19 114 ALA A N 1
ATOM 890 C CA . ALA A 1 114 ? -6.512 -4.194 25.355 1.00 91.19 114 ALA A CA 1
ATOM 891 C C . ALA A 1 114 ? -7.424 -3.231 26.146 1.00 91.19 114 ALA A C 1
ATOM 893 O O . ALA A 1 114 ? -7.505 -3.347 27.368 1.00 91.19 114 ALA A O 1
ATOM 894 N N . GLY A 1 115 ? -8.105 -2.289 25.480 1.00 90.38 115 GLY A N 1
ATOM 895 C CA . GLY A 1 115 ? -9.025 -1.345 26.120 1.00 90.38 115 GLY A CA 1
ATOM 896 C C . GLY A 1 115 ? -8.333 -0.279 26.972 1.00 90.38 115 GLY A C 1
ATOM 897 O O . GLY A 1 115 ? -8.971 0.361 27.805 1.00 90.38 115 GLY A O 1
ATOM 898 N N . GLU A 1 116 ? -7.027 -0.051 26.779 1.00 89.50 116 GLU A N 1
ATOM 899 C CA . GLU A 1 116 ? -6.253 0.898 27.598 1.00 89.50 116 GLU A CA 1
ATOM 900 C C . GLU A 1 116 ? -6.786 2.338 27.534 1.00 89.50 116 GLU A C 1
ATOM 902 O O . GLU A 1 116 ? -6.568 3.127 28.452 1.00 89.50 116 GLU A O 1
ATOM 907 N N . PHE A 1 117 ? -7.491 2.681 26.454 1.00 85.75 117 PHE A N 1
ATOM 908 C CA . PHE A 1 117 ? -8.057 4.009 26.225 1.00 85.75 117 PHE A CA 1
ATOM 909 C C . PHE A 1 117 ? -9.567 4.078 26.482 1.00 85.75 117 PHE A C 1
ATOM 911 O O . PHE A 1 117 ? -10.139 5.161 26.386 1.00 85.75 117 PHE A O 1
ATOM 918 N N . ASP A 1 118 ? -10.223 2.973 26.842 1.00 89.00 118 ASP A N 1
ATOM 919 C CA . ASP A 1 118 ? -11.686 2.927 26.972 1.00 89.00 118 ASP A CA 1
ATOM 920 C C . ASP A 1 118 ? -12.182 3.832 28.103 1.00 89.00 118 ASP A C 1
ATOM 922 O O . ASP A 1 118 ? -13.168 4.551 27.943 1.00 89.00 118 ASP A O 1
ATOM 926 N N . ALA A 1 119 ? -11.459 3.858 29.228 1.00 85.50 119 ALA A N 1
ATOM 927 C CA . ALA A 1 119 ? -11.760 4.750 30.346 1.00 85.50 119 ALA A CA 1
ATOM 928 C C . ALA A 1 119 ? -11.635 6.229 29.942 1.00 85.50 119 ALA A C 1
ATOM 930 O O . ALA A 1 119 ? -12.533 7.018 30.223 1.00 85.50 119 ALA A O 1
ATOM 931 N N . TYR A 1 120 ? -10.570 6.578 29.213 1.00 87.12 120 TYR A N 1
ATOM 932 C CA . TYR A 1 120 ? -10.353 7.933 28.703 1.00 87.12 120 TYR A CA 1
ATOM 933 C C . TYR A 1 120 ? -11.429 8.343 27.689 1.00 87.12 120 TYR A C 1
ATOM 935 O O . TYR A 1 120 ? -11.943 9.457 27.737 1.00 87.12 120 TYR A O 1
ATOM 943 N N . HIS A 1 121 ? -11.807 7.442 26.778 1.00 88.19 121 HIS A N 1
ATOM 944 C CA . HIS A 1 121 ? -12.874 7.700 25.814 1.00 88.19 121 HIS A CA 1
ATOM 945 C C . HIS A 1 121 ? -14.228 7.882 26.493 1.00 8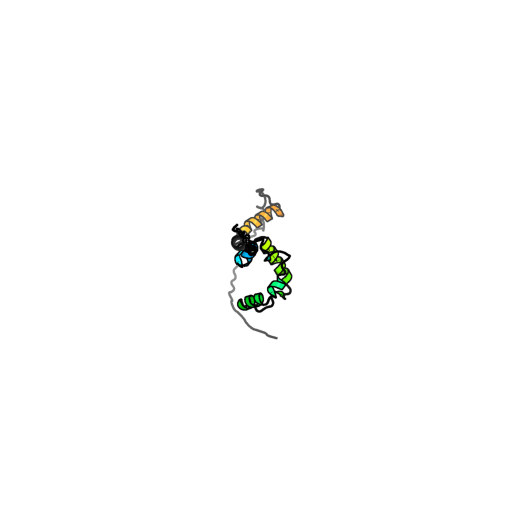8.19 121 HIS A C 1
ATOM 947 O O . HIS A 1 121 ? -14.989 8.759 26.089 1.00 88.19 121 HIS A O 1
ATOM 953 N N . LYS A 1 122 ? -14.514 7.095 27.533 1.00 87.50 122 LYS A N 1
ATOM 954 C CA . LYS A 1 122 ? -15.739 7.223 28.321 1.00 87.50 122 LYS A CA 1
ATOM 955 C C . LYS A 1 122 ? -15.805 8.571 29.040 1.00 87.50 122 LYS A C 1
ATOM 957 O O . LYS A 1 122 ? -16.789 9.282 28.877 1.00 87.50 122 LYS A O 1
ATOM 962 N N . GLU A 1 123 ? -14.752 8.941 29.762 1.00 86.75 123 GLU A N 1
ATOM 963 C CA . GLU A 1 123 ? -14.658 10.224 30.471 1.00 86.75 123 GLU A CA 1
ATOM 964 C C . GLU A 1 123 ? -14.795 11.409 29.504 1.00 86.75 123 GLU A C 1
ATOM 966 O O . GLU A 1 123 ? -15.590 12.322 29.724 1.00 86.75 123 GLU A O 1
ATOM 971 N N . ARG A 1 124 ? -14.088 11.365 28.367 1.00 88.94 124 ARG A N 1
ATOM 972 C CA . ARG A 1 124 ? -14.191 12.402 27.332 1.00 88.94 124 ARG A CA 1
ATOM 973 C C . ARG A 1 124 ? -15.581 12.505 26.733 1.00 88.94 124 ARG A C 1
ATOM 975 O O . ARG A 1 124 ? -16.054 13.612 26.494 1.00 88.94 124 ARG A O 1
ATOM 982 N N . PHE A 1 125 ? -16.235 11.373 26.502 1.00 88.75 125 PHE A N 1
ATOM 983 C CA . PHE A 1 125 ? -17.605 11.355 26.012 1.00 88.75 125 PHE A CA 1
ATOM 984 C C . PHE A 1 125 ? -18.579 11.967 27.031 1.00 88.75 125 PHE A C 1
ATOM 986 O O . PHE A 1 125 ? -19.449 12.751 26.653 1.00 88.75 125 PHE A O 1
ATOM 993 N N . GLU A 1 126 ? -18.418 11.658 28.319 1.00 88.00 126 GLU A N 1
ATOM 994 C CA . GLU A 1 126 ? -19.241 12.214 29.399 1.00 88.00 126 GLU A CA 1
ATOM 995 C C . GLU A 1 126 ? -19.048 13.737 29.543 1.00 88.00 126 GLU A C 1
ATOM 997 O O . GLU A 1 126 ? -20.037 14.475 29.582 1.00 88.00 126 GLU A O 1
ATOM 1002 N N . GLN A 1 127 ? -17.809 14.234 29.515 1.00 84.38 127 GLN A N 1
ATOM 1003 C CA . GLN A 1 127 ? -17.534 15.676 29.576 1.00 84.38 127 GLN A CA 1
ATOM 1004 C C . GLN A 1 127 ? -18.018 16.425 28.327 1.00 84.38 127 GLN A C 1
ATOM 1006 O O . GLN A 1 127 ? -18.713 17.435 28.435 1.00 84.38 127 GLN A O 1
ATOM 1011 N N . GLU A 1 128 ? -17.655 15.958 27.130 1.00 84.62 128 GLU A N 1
ATOM 1012 C CA . GLU A 1 128 ? -17.851 16.728 25.895 1.00 84.62 128 GLU A CA 1
ATOM 1013 C C . GLU A 1 128 ? -19.269 16.594 25.330 1.00 84.62 128 GLU A C 1
ATOM 1015 O O . GLU A 1 128 ? -19.808 17.553 24.777 1.00 84.62 128 GLU A O 1
ATOM 1020 N N . TRP A 1 129 ? -19.898 15.425 25.485 1.00 83.44 129 TRP A N 1
ATOM 1021 C CA . TRP A 1 129 ? -21.203 15.150 24.883 1.00 83.44 129 TRP A CA 1
ATOM 1022 C C . TRP A 1 129 ? -22.369 15.263 25.864 1.00 83.44 129 TRP A C 1
ATOM 1024 O O . TRP A 1 129 ? -23.463 15.668 25.467 1.00 83.44 129 TRP A O 1
ATOM 1034 N N . LEU A 1 130 ? -22.160 14.910 27.137 1.00 80.94 130 LEU A N 1
ATOM 1035 C CA . LEU A 1 130 ? -23.194 15.018 28.173 1.00 80.94 130 LEU A CA 1
ATOM 1036 C C . LEU A 1 130 ? -23.074 16.303 29.001 1.00 80.94 130 LEU A C 1
ATOM 1038 O O . LEU A 1 130 ? -24.000 16.621 29.746 1.00 80.94 130 LEU A O 1
ATOM 1042 N N . GLY A 1 131 ? -21.978 17.058 28.854 1.00 70.00 131 GLY A N 1
ATOM 1043 C CA . GLY A 1 131 ? -21.752 18.294 29.604 1.00 70.00 131 GLY A CA 1
ATOM 1044 C C . GLY A 1 131 ? -21.637 18.063 31.111 1.00 70.00 131 GLY A C 1
ATOM 1045 O O . GLY A 1 131 ? -21.912 18.976 31.891 1.00 70.00 131 GLY A O 1
ATOM 1046 N N . LEU A 1 132 ? -21.281 16.840 31.519 1.00 63.09 132 LEU A N 1
ATOM 1047 C CA . LEU A 1 132 ? -20.954 16.508 32.899 1.00 63.09 132 LEU A CA 1
ATOM 1048 C C . LEU A 1 132 ? -19.550 17.050 33.171 1.00 63.09 132 LEU A C 1
ATOM 1050 O O . LEU A 1 132 ? -18.560 16.335 33.088 1.00 63.09 132 LEU A O 1
ATOM 1054 N N . ASP A 1 133 ? -19.476 18.357 33.403 1.00 61.34 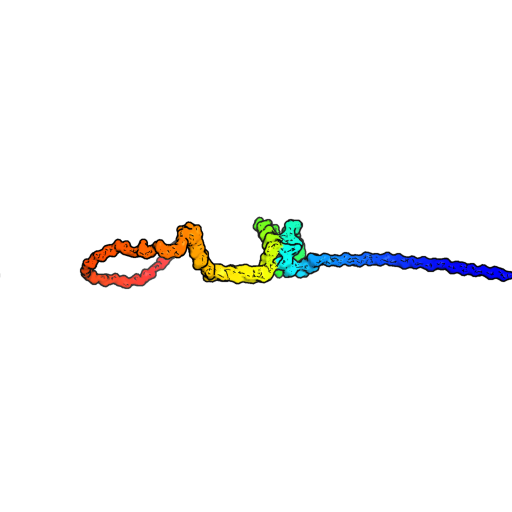133 ASP A N 1
ATOM 1055 C CA . ASP A 1 133 ? -18.313 18.976 34.027 1.00 61.34 133 ASP A CA 1
ATOM 1056 C C . ASP A 1 133 ? -18.152 18.377 35.431 1.00 61.34 133 ASP A C 1
ATOM 1058 O O . ASP A 1 133 ? -19.159 18.127 36.102 1.00 61.34 133 ASP A O 1
ATOM 1062 N N . ASP A 1 134 ? -16.911 18.175 35.881 1.00 58.56 134 ASP A N 1
ATOM 1063 C CA . ASP A 1 134 ? -16.519 17.674 37.213 1.00 58.56 134 ASP A CA 1
ATOM 1064 C C . ASP A 1 134 ? -16.890 18.654 38.352 1.00 58.56 134 ASP A C 1
ATOM 1066 O O . ASP A 1 134 ? -16.194 18.814 39.355 1.00 58.56 134 ASP A O 1
ATOM 1070 N N . SER A 1 135 ? -18.017 19.345 38.213 1.00 53.75 135 SER A N 1
ATOM 1071 C CA . SER A 1 135 ? -18.742 19.952 39.309 1.00 53.75 135 SER A CA 1
ATOM 1072 C C . SER A 1 135 ? -19.260 18.817 40.190 1.00 53.75 135 SER A C 1
ATOM 1074 O O . SER A 1 135 ? -20.308 18.229 39.916 1.00 53.75 135 SER A O 1
ATOM 1076 N N . GLU A 1 136 ? -18.492 18.492 41.232 1.00 54.81 136 GLU A N 1
ATOM 1077 C CA . GLU A 1 136 ? -18.877 17.645 42.362 1.00 54.81 136 GLU A CA 1
ATOM 1078 C C . GLU A 1 136 ? -20.222 18.096 42.955 1.00 54.81 136 GLU A C 1
ATOM 1080 O O . GLU A 1 136 ? -20.245 18.842 43.919 1.00 54.81 136 GLU A O 1
ATOM 1085 N N . ASP A 1 137 ? -21.345 17.716 42.347 1.00 51.53 137 ASP A N 1
ATOM 1086 C CA . ASP A 1 137 ? -22.692 17.747 42.923 1.00 51.53 137 ASP A CA 1
ATOM 1087 C C . ASP A 1 137 ? -23.716 17.408 41.834 1.00 51.53 137 ASP A C 1
ATOM 1089 O O . ASP A 1 137 ? -24.285 18.294 41.193 1.00 51.53 137 ASP A O 1
ATOM 1093 N N . LYS A 1 138 ? -23.974 16.110 41.630 1.00 51.44 138 LYS A N 1
ATOM 1094 C CA . LYS A 1 138 ? -25.312 15.522 41.393 1.00 51.44 138 LYS A CA 1
ATOM 1095 C C . LYS A 1 138 ? -25.185 14.108 40.843 1.00 51.44 138 LYS A C 1
ATOM 1097 O O . LYS A 1 138 ? -25.096 13.921 39.641 1.00 51.44 138 LYS A O 1
ATOM 1102 N N . LEU A 1 139 ? -25.290 13.120 41.732 1.00 50.72 139 LEU A N 1
ATOM 1103 C CA . LEU A 1 139 ? -26.244 11.999 41.620 1.00 50.72 139 LEU A CA 1
ATOM 1104 C C . LEU A 1 139 ? -26.077 11.021 42.799 1.00 50.72 139 LEU A C 1
ATOM 1106 O O . LEU A 1 139 ? -26.020 9.809 42.643 1.00 50.72 139 LEU A O 1
ATOM 1110 N N . SER A 1 140 ? -26.153 11.550 44.022 1.00 44.75 140 SER A N 1
ATOM 1111 C CA . SER A 1 140 ? -26.615 10.807 45.207 1.00 44.75 140 SER A CA 1
ATOM 1112 C C . SER A 1 140 ? -28.151 10.633 45.224 1.00 44.75 140 SER A C 1
ATOM 1114 O O . SER A 1 140 ? -28.761 10.474 46.276 1.00 44.75 140 SER A O 1
ATOM 1116 N N . SER A 1 141 ? -28.807 10.657 44.057 1.00 48.91 141 SER A N 1
ATOM 1117 C CA . SER A 1 141 ? -30.269 10.686 43.917 1.00 48.91 141 SER A CA 1
ATOM 1118 C C . SER A 1 141 ? -30.783 9.640 42.915 1.00 48.91 141 SER A C 1
ATOM 1120 O O . SER A 1 141 ? -31.560 9.953 42.021 1.00 48.91 141 SER A O 1
ATOM 1122 N N . VAL A 1 142 ? -30.380 8.379 43.075 1.00 49.91 142 VAL A N 1
ATOM 1123 C CA . VAL A 1 142 ? -31.202 7.215 42.686 1.00 49.91 142 VAL A CA 1
ATOM 1124 C C . VAL A 1 142 ? -31.104 6.182 43.816 1.00 49.91 142 VAL A C 1
ATOM 1126 O O . VAL A 1 142 ? -30.560 5.095 43.710 1.00 49.91 142 VAL A O 1
ATOM 1129 N N . THR A 1 143 ? -31.581 6.554 44.999 1.00 42.19 143 THR A N 1
ATOM 1130 C CA . THR A 1 143 ? -32.006 5.603 46.035 1.00 42.19 143 THR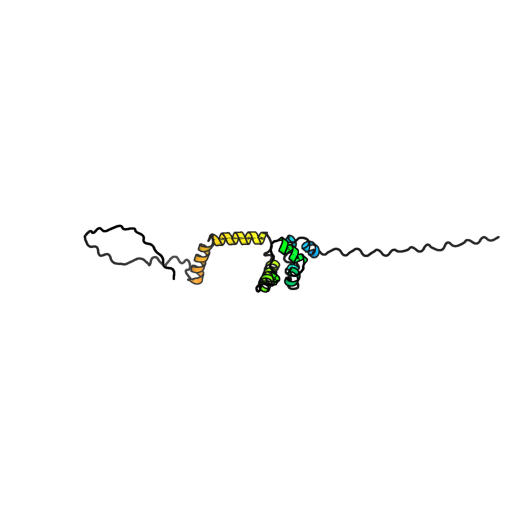 A CA 1
ATOM 1131 C C . THR A 1 143 ? -33.069 6.293 46.887 1.00 42.19 143 THR A C 1
ATOM 1133 O O . THR A 1 143 ? -32.973 7.493 47.131 1.00 42.19 143 THR A O 1
ATOM 1136 N N . THR A 1 144 ? -34.048 5.509 47.353 1.00 39.00 144 THR A N 1
ATOM 1137 C CA . THR A 1 144 ? -35.283 5.846 48.100 1.00 39.00 144 THR A CA 1
ATOM 1138 C C . THR A 1 144 ? -36.489 6.080 47.174 1.00 39.00 144 THR A C 1
ATOM 1140 O O . THR A 1 144 ? -36.452 6.939 46.310 1.00 39.00 144 THR A O 1
ATOM 1143 N N . LYS A 1 145 ? -37.604 5.340 47.228 1.00 39.22 145 LYS A N 1
ATOM 1144 C CA . LYS A 1 145 ? -38.228 4.516 48.278 1.00 39.22 145 LYS A CA 1
ATOM 1145 C C . LYS A 1 145 ? -39.162 3.488 47.609 1.00 39.22 145 LYS A C 1
ATOM 1147 O O . LYS A 1 145 ? -40.123 3.893 46.964 1.00 39.22 145 LYS A O 1
ATOM 1152 N N . ALA A 1 146 ? -38.954 2.193 47.839 1.00 38.59 146 ALA A N 1
ATOM 1153 C CA . ALA A 1 146 ? -40.058 1.235 47.882 1.00 38.59 146 ALA A CA 1
ATOM 1154 C C . ALA A 1 146 ? -40.220 0.822 49.347 1.00 38.59 146 ALA A C 1
ATOM 1156 O O . ALA A 1 146 ? -39.261 0.461 50.024 1.00 38.59 146 ALA A O 1
ATOM 1157 N N . HIS A 1 147 ? -41.428 1.055 49.830 1.00 37.94 147 HIS A N 1
ATOM 1158 C CA . HIS A 1 147 ? -41.870 1.064 51.210 1.00 37.94 147 HIS A CA 1
ATOM 1159 C C . HIS A 1 147 ? -41.866 -0.351 51.810 1.00 37.94 147 HIS A C 1
ATOM 1161 O O . HIS A 1 147 ? -42.449 -1.268 51.240 1.00 37.94 147 HIS A O 1
ATOM 1167 N N . ASP A 1 148 ? -41.234 -0.489 52.973 1.00 42.41 148 ASP A N 1
ATOM 1168 C CA . ASP A 1 148 ? -41.300 -1.642 53.872 1.00 42.41 148 ASP A CA 1
ATOM 1169 C C . ASP A 1 148 ? -42.743 -1.884 54.351 1.00 42.41 148 ASP A C 1
ATOM 1171 O O . ASP A 1 148 ? -43.393 -0.961 54.839 1.00 42.41 148 ASP A O 1
ATOM 1175 N N . MET A 1 149 ? -43.244 -3.109 54.205 1.00 43.19 149 MET A N 1
ATOM 1176 C CA . MET A 1 149 ? -44.345 -3.659 55.003 1.00 43.19 149 MET A CA 1
ATOM 1177 C C . MET A 1 149 ? -44.027 -5.136 55.246 1.00 43.19 149 MET A C 1
ATOM 1179 O O . MET A 1 149 ? -44.339 -6.013 54.443 1.00 43.19 149 MET A O 1
ATOM 1183 N N . SER A 1 150 ? -43.359 -5.382 56.367 1.00 41.06 150 SER A N 1
ATOM 1184 C CA . SER A 1 150 ? -43.256 -6.684 57.020 1.00 41.06 150 SER A CA 1
ATOM 1185 C C . SER A 1 150 ? -44.643 -7.229 57.387 1.00 41.06 150 SER A C 1
ATOM 1187 O O . SER A 1 150 ? -45.388 -6.529 58.073 1.00 41.06 150 SER A O 1
ATOM 1189 N N . ASN A 1 151 ? -44.964 -8.475 57.000 1.00 31.97 151 ASN A N 1
ATOM 1190 C CA . ASN A 1 151 ? -45.528 -9.468 57.929 1.00 31.97 151 ASN A CA 1
ATOM 1191 C C . ASN A 1 151 ? -45.540 -10.907 57.356 1.00 31.97 151 ASN A C 1
ATOM 1193 O O . ASN A 1 151 ? -46.103 -11.144 56.294 1.00 31.97 151 ASN A O 1
ATOM 1197 N N . GLY A 1 152 ? -44.999 -11.852 58.133 1.00 34.69 152 GLY A N 1
ATOM 1198 C CA . GLY A 1 152 ? -45.636 -13.140 58.447 1.00 34.69 152 GLY A CA 1
ATOM 1199 C C . GLY A 1 152 ? -45.799 -14.248 57.391 1.00 34.69 152 GLY A C 1
ATOM 1200 O O . GLY A 1 152 ? -46.741 -14.240 56.614 1.00 34.69 152 GLY A O 1
ATOM 1201 N N . GLU A 1 153 ? -45.033 -15.323 57.617 1.00 32.72 153 GLU A N 1
ATOM 1202 C CA . GLU A 1 153 ? -45.547 -16.703 57.749 1.00 32.72 153 GLU A CA 1
ATOM 1203 C C . GLU A 1 153 ? -45.515 -17.680 56.545 1.00 32.72 153 GLU A C 1
ATOM 1205 O O . GLU A 1 153 ? -45.919 -17.392 55.427 1.00 32.72 153 GLU A O 1
ATOM 1210 N N . ALA A 1 154 ? -45.081 -18.900 56.898 1.00 36.34 154 ALA A N 1
ATOM 1211 C CA . ALA A 1 154 ? -45.269 -20.209 56.262 1.00 36.34 154 ALA A CA 1
ATOM 1212 C C . ALA A 1 154 ? -44.453 -20.602 55.007 1.00 36.34 154 ALA A C 1
ATOM 1214 O O . ALA A 1 154 ? -44.774 -20.296 53.866 1.00 36.34 154 ALA A O 1
ATOM 1215 N N . ARG A 1 155 ? -43.443 -21.441 55.289 1.00 42.47 155 ARG A N 1
ATOM 1216 C CA . ARG A 1 155 ? -43.033 -22.672 54.579 1.00 42.47 155 ARG A CA 1
ATOM 1217 C C . ARG A 1 155 ? -43.859 -23.057 53.341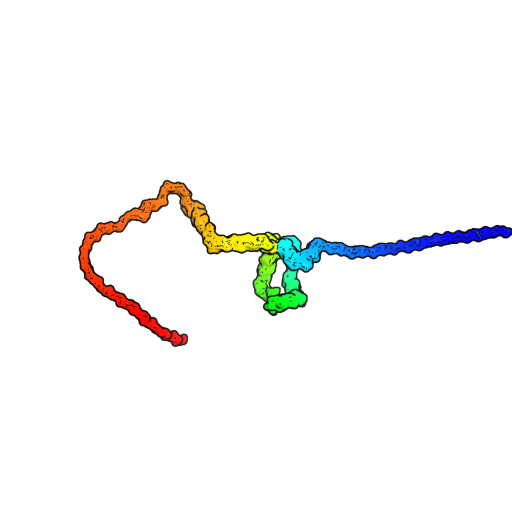 1.00 42.47 155 ARG A C 1
ATOM 1219 O O . ARG A 1 155 ? -45.056 -23.288 53.479 1.00 42.47 155 ARG A O 1
ATOM 1226 N N . GLN A 1 156 ? -43.169 -23.405 52.252 1.00 43.19 156 GLN A N 1
ATOM 1227 C CA . GLN A 1 156 ? -43.286 -24.740 51.652 1.00 43.19 156 GLN A CA 1
ATOM 1228 C C . GLN A 1 156 ? -42.138 -25.040 50.682 1.00 43.19 156 GLN A C 1
ATOM 1230 O O . GLN A 1 156 ? -41.708 -24.203 49.895 1.00 43.19 156 GLN A O 1
ATOM 1235 N N . ASP A 1 157 ? -41.653 -26.267 50.830 1.00 45.56 157 ASP A N 1
ATOM 1236 C CA . ASP A 1 157 ? -40.733 -27.012 49.986 1.00 45.56 157 ASP A CA 1
ATOM 1237 C C . ASP A 1 157 ? -41.208 -27.145 48.530 1.00 45.56 157 ASP A C 1
ATOM 1239 O O . ASP A 1 157 ? -42.371 -26.884 48.235 1.00 45.56 157 ASP A O 1
ATOM 1243 N N . VAL A 1 158 ? -40.305 -27.687 47.693 1.00 44.41 158 VAL A N 1
ATOM 1244 C CA . VAL A 1 158 ? -40.464 -28.313 46.355 1.00 44.41 158 VAL A CA 1
ATOM 1245 C C . VAL A 1 158 ? -39.610 -27.573 45.317 1.00 44.41 158 VAL A C 1
ATOM 1247 O O . VAL A 1 158 ? -39.712 -26.366 45.184 1.00 44.41 158 VAL A O 1
ATOM 1250 N N . LYS A 1 159 ? -38.782 -28.184 44.468 1.00 44.28 159 LYS A N 1
ATOM 1251 C CA . LYS A 1 159 ? -38.141 -29.500 44.347 1.00 44.28 159 LYS A CA 1
ATOM 1252 C C . LYS A 1 159 ? -37.189 -29.325 43.156 1.00 44.28 159 LYS A C 1
ATOM 1254 O O . LYS A 1 159 ? -37.562 -28.720 42.156 1.00 44.28 159 LYS A O 1
ATOM 1259 N N . THR A 1 160 ? -35.966 -29.814 43.287 1.00 42.12 160 THR A N 1
ATOM 1260 C CA . THR A 1 160 ? -35.012 -30.001 42.192 1.00 42.12 160 THR A CA 1
ATOM 1261 C C . THR A 1 160 ? -35.584 -30.907 41.101 1.00 42.12 160 THR A C 1
ATOM 1263 O O . THR A 1 160 ? -36.147 -31.956 41.413 1.00 42.12 160 THR A O 1
ATOM 1266 N N . SER A 1 161 ? -35.348 -30.554 39.839 1.00 45.75 161 SER A N 1
ATOM 1267 C CA . SER A 1 161 ? -35.256 -31.530 38.749 1.00 45.75 161 SER A CA 1
ATOM 1268 C C . SER A 1 161 ? -34.499 -30.935 37.560 1.00 45.75 161 SER A C 1
ATOM 1270 O O . SER A 1 161 ? -34.968 -30.007 36.903 1.00 45.75 161 SER A O 1
ATOM 1272 N N . GLU A 1 162 ? -33.297 -31.480 37.366 1.00 48.28 162 GLU A N 1
ATOM 1273 C CA . GLU A 1 162 ? -32.626 -31.693 36.081 1.00 48.28 162 GLU A CA 1
ATOM 1274 C C . GLU A 1 162 ? -33.485 -32.551 35.122 1.00 48.28 162 GLU A C 1
ATOM 1276 O O . GLU A 1 162 ? -34.533 -33.054 35.518 1.00 48.28 162 GLU A O 1
ATOM 1281 N N . GLU A 1 163 ? -32.937 -32.759 33.916 1.00 46.16 163 GLU A N 1
ATOM 1282 C CA . GLU A 1 163 ? -33.348 -33.602 32.769 1.00 46.16 163 GLU A CA 1
ATOM 1283 C C . GLU A 1 163 ? -33.890 -32.769 31.595 1.00 46.16 163 GLU A C 1
ATOM 1285 O O . GLU A 1 163 ? -34.931 -32.128 31.670 1.00 46.16 163 GLU A O 1
ATOM 1290 N N . GLN A 1 164 ? -33.060 -32.497 30.578 1.00 47.38 164 GLN A N 1
ATOM 1291 C CA . GLN A 1 164 ? -32.744 -33.380 29.439 1.00 47.38 164 GLN A CA 1
ATOM 1292 C C . GLN A 1 164 ? -33.998 -33.898 28.733 1.00 47.38 164 GLN A C 1
ATOM 1294 O O . GLN A 1 164 ? -34.647 -34.799 29.240 1.00 47.38 164 GLN A O 1
ATOM 1299 N N . ASP A 1 165 ? -34.250 -33.415 27.513 1.00 46.09 165 ASP A N 1
ATOM 1300 C CA . ASP A 1 165 ? -34.536 -34.335 26.416 1.00 46.09 165 ASP A CA 1
ATOM 1301 C C . ASP A 1 165 ? -34.265 -33.711 25.039 1.00 46.09 165 ASP A C 1
ATOM 1303 O O . ASP A 1 165 ? -34.036 -32.513 24.872 1.00 46.09 165 ASP A O 1
ATOM 1307 N N . SER A 1 166 ? -34.215 -34.614 24.081 1.00 48.69 166 SER A N 1
ATOM 1308 C CA . SER A 1 166 ? -33.485 -34.656 22.830 1.00 48.69 166 SER A CA 1
ATOM 1309 C C . SER A 1 166 ? -34.405 -34.524 21.599 1.00 48.69 166 SER A C 1
ATOM 1311 O O . SER A 1 166 ? -35.616 -34.380 21.727 1.00 48.69 166 SER A O 1
ATOM 1313 N N . SER A 1 167 ? -33.814 -34.689 20.403 1.00 48.59 167 SER A N 1
ATOM 1314 C CA . SER A 1 167 ? -34.464 -35.120 19.143 1.00 48.59 167 SER A CA 1
ATOM 1315 C C . SER A 1 167 ? -34.987 -34.004 18.209 1.00 48.59 167 SER A C 1
ATOM 1317 O O . SER A 1 167 ? -35.929 -33.290 18.525 1.00 48.59 167 SER A O 1
ATOM 1319 N N . ILE A 1 168 ? -34.263 -33.682 17.123 1.00 48.03 168 ILE A N 1
ATOM 1320 C CA . ILE A 1 168 ? -34.391 -34.232 15.746 1.00 48.03 168 ILE A CA 1
ATOM 1321 C C . ILE A 1 168 ? -35.730 -33.884 15.070 1.00 48.03 168 ILE A C 1
ATOM 1323 O O . ILE A 1 168 ? -36.757 -34.442 15.438 1.00 48.03 168 ILE A O 1
ATOM 1327 N N . HIS A 1 169 ? -35.686 -33.111 13.974 1.00 49.31 169 HIS A N 1
ATOM 1328 C CA . HIS A 1 169 ? -36.403 -33.470 12.740 1.00 49.31 169 HIS A CA 1
ATOM 1329 C C . HIS A 1 169 ? -35.839 -32.718 11.522 1.00 49.31 169 HIS A C 1
ATOM 1331 O O . HIS A 1 169 ? -35.941 -31.495 11.438 1.00 49.31 169 HIS A O 1
ATOM 1337 N N . GLU A 1 170 ? -35.234 -33.466 10.597 1.00 45.41 170 GLU A N 1
ATOM 1338 C CA . GLU A 1 170 ? -35.030 -33.034 9.213 1.00 45.41 170 GLU A CA 1
ATOM 1339 C C . GLU A 1 170 ? -36.362 -33.050 8.456 1.00 45.41 170 GLU A C 1
ATOM 1341 O O . GLU A 1 170 ? -37.212 -33.909 8.701 1.00 45.41 170 GLU A O 1
ATOM 1346 N N . GLY A 1 171 ? -36.495 -32.131 7.504 1.00 54.81 171 GLY A N 1
ATOM 1347 C CA . GLY A 1 171 ? -37.491 -32.130 6.440 1.00 54.81 171 GLY A CA 1
ATOM 1348 C C . GLY A 1 171 ? -36.948 -31.356 5.253 1.00 54.81 171 GLY A C 1
ATOM 1349 O O . GLY A 1 171 ? -36.506 -30.208 5.483 1.00 54.81 171 GLY A O 1
#